Protein AF-A0A4U2MEM5-F1 (afdb_monomer)

Sequence (77 aa):
MNRINYIRQEEKKYHDLCYEQYKLFETGSWLYEPVKTVMDLMDHFEGQNNLQVLDLGSGVGRNSIPIAQKIQNTSGT

Organism: NCBI:txid1890302

Mean predicted aligned error: 4.87 Å

Foldseek 3Di:
DPPVVVVVVVVVVVLVCCVVPDPQCDPPHPLVADDPVLVVVVVVCPPPAQAEDDDPPCRVVRPPVVSCVVHVVRNYD

pLDDT: mean 90.39, std 6.68, range [64.25, 96.94]

InterPro domains:
  IPR029063 S-adenosyl-L-methionine-dependent methyltransferase superfamily [SSF53335] (2-71)

Structure (mmCIF, N/CA/C/O backbone):
data_AF-A0A4U2MEM5-F1
#
_entry.id   AF-A0A4U2MEM5-F1
#
loop_
_atom_site.group_PDB
_atom_site.id
_atom_site.type_symbol
_atom_site.label_atom_id
_atom_site.label_alt_id
_atom_site.label_comp_id
_atom_site.label_asym_id
_atom_site.label_entity_id
_atom_site.label_seq_id
_atom_site.pdbx_PDB_ins_code
_atom_site.Cartn_x
_atom_site.Cartn_y
_atom_site.Cartn_z
_atom_site.occupancy
_atom_site.B_iso_or_equiv
_atom_site.auth_seq_id
_atom_site.auth_comp_id
_atom_site.auth_asym_id
_atom_site.auth_atom_id
_atom_site.pdbx_PDB_model_num
ATOM 1 N N . MET A 1 1 ? 29.518 -9.272 -9.260 1.00 64.25 1 MET A N 1
ATOM 2 C CA . MET A 1 1 ? 28.122 -8.961 -8.873 1.00 64.25 1 MET A CA 1
ATOM 3 C C . MET A 1 1 ? 27.377 -10.280 -8.675 1.00 64.25 1 MET A C 1
ATOM 5 O O . MET A 1 1 ? 27.467 -11.123 -9.556 1.00 64.25 1 MET A O 1
ATOM 9 N N . ASN A 1 2 ? 26.700 -10.507 -7.543 1.00 92.06 2 ASN A N 1
ATOM 10 C CA . ASN A 1 2 ? 25.863 -11.704 -7.347 1.00 92.06 2 ASN A CA 1
ATOM 11 C C . ASN A 1 2 ? 24.653 -11.642 -8.308 1.00 92.06 2 ASN A C 1
ATOM 13 O O . ASN A 1 2 ? 24.053 -10.576 -8.440 1.00 92.06 2 ASN A O 1
ATOM 17 N N . ARG A 1 3 ? 24.288 -12.754 -8.967 1.00 96.12 3 ARG A N 1
ATOM 18 C CA . ARG A 1 3 ? 23.143 -12.831 -9.901 1.0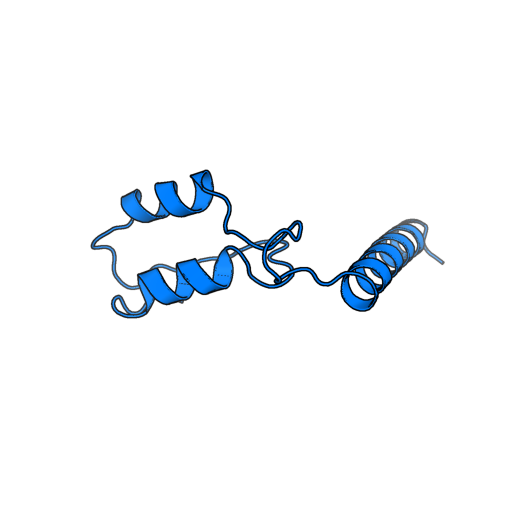0 96.12 3 ARG A CA 1
ATOM 19 C C . ARG A 1 3 ? 21.845 -12.296 -9.286 1.00 96.12 3 ARG A C 1
ATOM 21 O O . ARG A 1 3 ? 21.102 -11.600 -9.966 1.00 96.12 3 ARG A O 1
ATOM 28 N N . ILE A 1 4 ? 21.603 -12.559 -8.001 1.00 96.56 4 ILE A N 1
ATOM 29 C CA . ILE A 1 4 ? 20.432 -12.040 -7.279 1.00 96.56 4 ILE A CA 1
ATOM 30 C C . ILE A 1 4 ? 20.474 -10.513 -7.170 1.00 96.56 4 ILE A C 1
ATOM 32 O O . ILE A 1 4 ? 19.450 -9.859 -7.341 1.00 96.56 4 ILE A O 1
ATOM 36 N N . ASN A 1 5 ? 21.652 -9.930 -6.940 1.00 96.62 5 ASN A N 1
ATOM 37 C CA . ASN A 1 5 ? 21.791 -8.475 -6.870 1.00 96.62 5 ASN A CA 1
ATOM 38 C C . ASN A 1 5 ? 21.521 -7.828 -8.229 1.00 96.62 5 ASN A C 1
ATOM 40 O O . ASN A 1 5 ? 20.892 -6.780 -8.271 1.00 96.62 5 ASN A O 1
ATOM 44 N N . TYR A 1 6 ? 21.954 -8.463 -9.322 1.00 96.56 6 TYR A N 1
ATOM 45 C CA . TYR A 1 6 ? 21.631 -7.995 -10.668 1.00 96.56 6 TYR A CA 1
ATOM 46 C C . TYR A 1 6 ? 20.118 -8.026 -10.926 1.00 96.56 6 TYR A C 1
ATOM 48 O O . TYR A 1 6 ? 19.553 -7.009 -11.304 1.00 96.56 6 TYR A O 1
ATOM 56 N N . ILE A 1 7 ? 19.444 -9.143 -10.625 1.00 96.94 7 ILE A N 1
ATOM 57 C CA . ILE A 1 7 ? 17.986 -9.270 -10.804 1.00 96.94 7 ILE A CA 1
ATOM 58 C C . ILE A 1 7 ? 17.234 -8.184 -10.019 1.00 96.94 7 ILE A C 1
ATOM 60 O O . ILE A 1 7 ? 16.387 -7.499 -10.583 1.00 96.94 7 ILE A O 1
ATOM 64 N N . ARG A 1 8 ? 17.595 -7.968 -8.748 1.00 96.19 8 ARG A N 1
ATOM 65 C CA . ARG A 1 8 ? 16.986 -6.921 -7.908 1.00 96.19 8 ARG A CA 1
ATOM 66 C C . ARG A 1 8 ? 17.236 -5.509 -8.439 1.00 96.19 8 ARG A C 1
ATOM 68 O O . ARG A 1 8 ? 16.383 -4.642 -8.294 1.00 96.19 8 ARG A O 1
ATOM 75 N N . GLN A 1 9 ? 18.404 -5.261 -9.031 1.00 96.62 9 GLN A N 1
ATOM 76 C CA . GLN A 1 9 ? 18.705 -3.966 -9.644 1.00 96.62 9 GLN A CA 1
ATOM 77 C C . GLN A 1 9 ? 17.846 -3.720 -10.883 1.00 96.62 9 GLN A C 1
ATOM 79 O O . GLN A 1 9 ? 17.340 -2.613 -11.040 1.00 96.62 9 GLN A O 1
ATOM 84 N N . GLU A 1 10 ? 17.657 -4.726 -11.736 1.00 96.81 10 GLU A N 1
ATOM 85 C CA . GLU A 1 10 ? 16.805 -4.587 -12.922 1.00 96.81 10 GLU A CA 1
ATOM 86 C C . GLU A 1 10 ? 15.327 -4.406 -12.547 1.00 96.81 10 GLU A C 1
ATOM 88 O O . GLU A 1 10 ? 14.660 -3.538 -13.108 1.00 96.81 10 GLU A O 1
ATOM 93 N N . GLU A 1 11 ? 14.834 -5.129 -11.536 1.00 94.38 11 GLU A N 1
ATOM 94 C CA . GLU A 1 11 ? 13.486 -4.929 -10.985 1.00 94.38 11 GLU A CA 1
ATOM 95 C C . GLU A 1 11 ? 13.302 -3.501 -10.447 1.00 94.38 11 GLU A C 1
ATOM 97 O O . GLU A 1 11 ? 12.335 -2.822 -10.797 1.00 94.38 11 GLU A O 1
ATOM 102 N N . LYS A 1 12 ? 14.267 -2.997 -9.663 1.00 94.38 12 LYS A N 1
ATOM 103 C CA . LYS A 1 12 ? 14.223 -1.619 -9.157 1.00 94.38 12 LYS A CA 1
ATOM 104 C C . LYS A 1 12 ? 14.193 -0.598 -10.297 1.00 94.38 12 LYS A C 1
ATOM 106 O O . LYS A 1 12 ? 13.365 0.302 -10.258 1.00 94.38 12 LYS A O 1
ATOM 111 N N . LYS A 1 13 ? 15.055 -0.740 -11.312 1.00 95.38 13 LYS A N 1
ATOM 112 C CA . LYS A 1 13 ? 15.106 0.182 -12.463 1.00 95.38 13 LYS A CA 1
ATOM 113 C C . LYS A 1 13 ? 13.775 0.247 -13.206 1.00 95.38 13 LYS A C 1
ATOM 115 O O . LYS A 1 13 ? 13.342 1.332 -13.579 1.00 95.38 13 LYS A O 1
ATOM 120 N N . TYR A 1 14 ? 13.137 -0.904 -13.417 1.00 91.75 14 TYR A N 1
ATOM 121 C CA . TYR A 1 14 ? 11.814 -0.963 -14.029 1.00 91.75 14 TYR A CA 1
ATOM 122 C C . TYR A 1 14 ? 10.780 -0.192 -13.199 1.00 91.75 14 TYR A C 1
ATOM 124 O O . TYR A 1 14 ? 10.037 0.624 -13.744 1.00 91.75 14 TYR A O 1
ATOM 132 N N . HIS A 1 15 ? 10.765 -0.400 -11.879 1.00 89.44 15 HIS A N 1
ATOM 133 C CA . HIS A 1 15 ? 9.861 0.333 -10.998 1.00 89.44 15 HIS A CA 1
ATOM 134 C C . HIS A 1 15 ? 10.146 1.836 -10.985 1.00 89.44 15 HIS A C 1
ATOM 136 O O . HIS A 1 15 ? 9.205 2.601 -11.169 1.00 89.44 15 HIS A O 1
ATOM 142 N N . ASP A 1 16 ? 11.406 2.257 -10.831 1.00 89.75 16 ASP A N 1
ATOM 143 C CA . ASP A 1 16 ? 11.802 3.673 -10.853 1.00 89.75 16 ASP A CA 1
ATOM 144 C C . ASP A 1 16 ? 11.272 4.360 -12.126 1.00 89.75 16 ASP A C 1
ATOM 146 O O . ASP A 1 16 ? 10.566 5.364 -12.042 1.00 89.75 16 ASP A O 1
ATOM 150 N N . LEU A 1 17 ? 11.504 3.749 -13.296 1.00 90.12 17 LEU A N 1
ATOM 151 C CA . LEU A 1 17 ? 11.010 4.244 -14.582 1.00 90.12 17 LEU A CA 1
ATOM 152 C C . LEU A 1 17 ? 9.481 4.374 -14.600 1.00 90.12 17 LEU A C 1
ATOM 154 O O . LEU A 1 17 ? 8.943 5.376 -15.069 1.00 9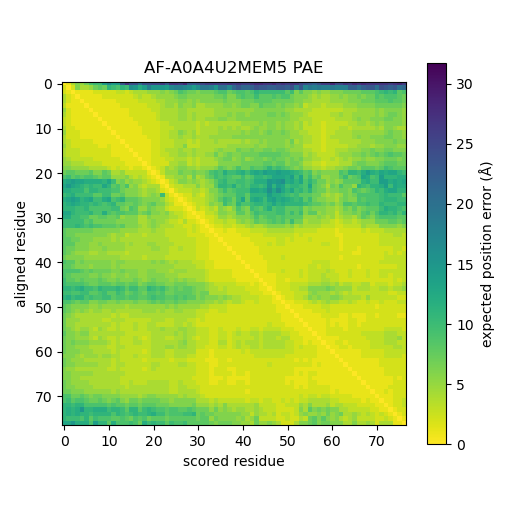0.12 17 LEU A O 1
ATOM 158 N N . CYS A 1 18 ? 8.772 3.368 -14.083 1.00 85.62 18 CYS A N 1
ATOM 159 C CA . CYS A 1 18 ? 7.317 3.393 -14.023 1.00 85.62 18 CYS A CA 1
ATOM 160 C C . CYS A 1 18 ? 6.778 4.522 -13.128 1.00 85.62 18 CYS A C 1
ATOM 162 O O . CYS A 1 18 ? 5.803 5.170 -13.503 1.00 85.62 18 CYS A O 1
ATOM 164 N N . TYR A 1 19 ? 7.388 4.768 -11.967 1.00 84.38 19 TYR A N 1
ATOM 165 C CA . TYR A 1 19 ? 6.955 5.839 -11.061 1.00 84.38 19 TYR A CA 1
ATOM 166 C C . TYR A 1 19 ? 7.310 7.237 -11.579 1.00 84.38 19 TYR A C 1
ATOM 168 O O . TYR A 1 19 ? 6.569 8.180 -11.314 1.00 84.38 19 TYR A O 1
ATOM 176 N N . GLU A 1 20 ? 8.409 7.383 -12.322 1.00 86.06 20 GLU A N 1
ATOM 177 C CA . GLU A 1 20 ? 8.820 8.668 -12.901 1.00 86.06 20 GLU A CA 1
ATOM 178 C C . GLU A 1 20 ? 8.010 9.051 -14.147 1.00 86.06 20 GLU A C 1
ATOM 180 O O . GLU A 1 20 ? 7.693 10.224 -14.345 1.00 86.06 20 GLU A O 1
ATOM 185 N N . GLN A 1 21 ? 7.688 8.083 -15.010 1.00 83.69 21 GLN A N 1
ATOM 186 C CA . GLN A 1 21 ? 7.109 8.366 -16.328 1.00 83.69 21 GLN A CA 1
ATOM 187 C C . GLN A 1 21 ? 5.584 8.342 -16.359 1.00 83.69 21 GLN A C 1
ATOM 189 O O . GLN A 1 21 ? 4.981 9.026 -17.190 1.00 83.69 21 GLN A O 1
ATOM 194 N N . TYR A 1 22 ? 4.946 7.558 -15.489 1.00 78.69 22 TYR A N 1
ATOM 195 C CA . TYR A 1 22 ? 3.496 7.417 -15.492 1.00 78.69 22 TYR A CA 1
ATOM 196 C C . TYR A 1 22 ? 2.868 8.199 -14.349 1.00 78.69 22 TYR A C 1
ATOM 198 O O . TYR A 1 22 ? 3.300 8.158 -13.200 1.00 78.69 22 TYR A O 1
ATOM 206 N N . LYS A 1 23 ?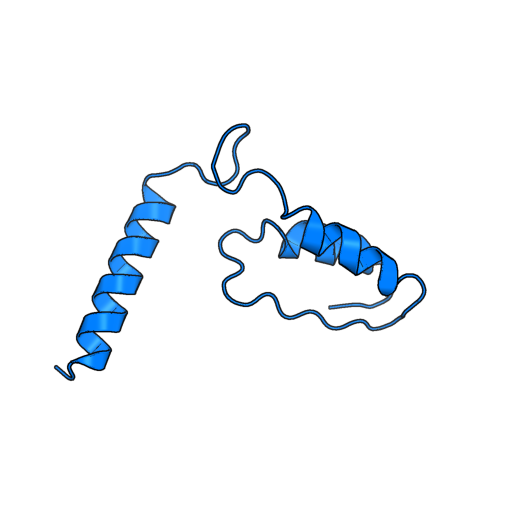 1.760 8.867 -14.658 1.00 77.69 23 LYS A N 1
ATOM 207 C CA . LYS A 1 23 ? 0.885 9.423 -13.638 1.00 77.69 23 LYS A CA 1
ATOM 208 C C . LYS A 1 23 ? 0.015 8.305 -13.088 1.00 77.69 23 LYS A C 1
ATOM 210 O O . LYS A 1 23 ? -0.928 7.874 -13.740 1.00 77.69 23 LYS A O 1
ATOM 215 N N . LEU A 1 24 ? 0.382 7.791 -11.920 1.00 75.50 24 LEU A N 1
ATOM 216 C CA . LEU A 1 24 ? -0.193 6.557 -11.385 1.00 75.50 24 LEU A CA 1
ATOM 217 C C . LEU A 1 24 ? -1.449 6.764 -10.527 1.00 75.50 24 LEU A C 1
ATOM 219 O O . LEU A 1 24 ? -2.142 5.790 -10.269 1.00 75.50 24 LEU A O 1
ATOM 223 N N . PHE A 1 25 ? -1.748 7.993 -10.099 1.00 74.25 25 PHE A N 1
ATOM 224 C CA . PHE A 1 25 ? -2.862 8.291 -9.184 1.00 74.25 25 PHE A CA 1
ATOM 225 C C . PHE A 1 25 ? -3.843 9.341 -9.731 1.00 74.25 25 PHE A C 1
ATOM 227 O O . PHE A 1 25 ? -4.541 10.015 -8.981 1.00 74.25 25 PHE A O 1
ATOM 234 N N . GLU A 1 26 ? -3.882 9.510 -11.053 1.00 79.75 26 GLU A N 1
ATOM 235 C CA . GLU A 1 26 ? -4.864 10.372 -11.723 1.00 79.75 26 GLU A CA 1
ATOM 236 C C . GLU A 1 26 ? -6.050 9.551 -12.238 1.00 79.75 26 GLU A C 1
ATOM 238 O O . GLU A 1 26 ? -5.909 8.361 -12.527 1.00 79.75 26 GLU A O 1
ATOM 243 N N . THR A 1 27 ? -7.220 10.174 -12.384 1.00 78.94 27 THR A N 1
ATOM 244 C CA . THR A 1 27 ? -8.413 9.515 -12.932 1.00 78.94 27 THR A CA 1
ATOM 245 C C . THR A 1 27 ? -8.104 8.842 -14.270 1.00 78.94 27 THR A C 1
ATOM 247 O O . THR A 1 27 ? -7.604 9.476 -15.197 1.00 78.94 27 THR A O 1
ATOM 250 N N . GLY A 1 28 ? -8.398 7.543 -14.367 1.00 79.31 28 GLY A N 1
ATOM 251 C CA . GLY A 1 28 ? -8.120 6.730 -15.558 1.00 79.31 28 GLY A CA 1
ATOM 252 C C . GLY A 1 28 ? -6.722 6.101 -15.608 1.00 79.31 28 GLY A C 1
ATOM 253 O O . GLY A 1 28 ? -6.440 5.331 -16.523 1.00 79.31 28 GLY A O 1
ATOM 254 N N . SER A 1 29 ? -5.855 6.377 -14.631 1.00 81.94 29 SER A N 1
ATOM 255 C CA . SER A 1 29 ? -4.575 5.679 -14.477 1.00 81.94 29 SER A CA 1
ATOM 256 C C . SER A 1 29 ? -4.729 4.303 -13.820 1.00 81.94 29 SER A C 1
ATOM 258 O O . SER A 1 29 ? -5.725 4.003 -13.162 1.00 81.94 29 SER A O 1
ATOM 260 N N . TRP A 1 30 ? -3.710 3.455 -13.978 1.00 74.06 30 TRP A N 1
ATOM 261 C CA . TRP A 1 30 ? -3.720 2.072 -13.489 1.00 74.06 30 TRP A CA 1
ATOM 262 C C . TRP A 1 30 ? -3.930 1.956 -11.966 1.00 74.06 30 TRP A C 1
ATOM 264 O O . TRP A 1 30 ? -4.608 1.034 -11.513 1.00 74.06 30 TRP A O 1
ATOM 274 N N . LEU A 1 31 ? -3.332 2.842 -11.156 1.00 80.69 31 LEU A N 1
ATOM 275 C CA . LEU A 1 31 ? -3.410 2.778 -9.685 1.00 80.69 31 LEU A CA 1
ATOM 276 C C . LEU A 1 31 ? -4.414 3.782 -9.097 1.00 80.69 31 LEU A C 1
ATOM 278 O O . LEU A 1 31 ? -4.345 4.057 -7.903 1.00 80.69 31 LEU A O 1
ATOM 282 N N . TYR A 1 32 ? -5.345 4.288 -9.912 1.00 83.75 32 TYR A N 1
ATOM 283 C CA . TYR A 1 32 ? -6.312 5.310 -9.508 1.00 83.75 32 TYR A CA 1
ATOM 284 C C . TYR A 1 32 ? -7.229 4.871 -8.357 1.00 83.75 32 TYR A C 1
ATOM 286 O O . TYR A 1 32 ? -7.430 5.630 -7.416 1.00 83.75 32 TYR A O 1
ATOM 294 N N . GLU A 1 33 ? -7.752 3.644 -8.408 1.00 89.50 33 GLU A N 1
ATOM 295 C CA . GLU A 1 33 ? -8.726 3.148 -7.429 1.00 89.50 33 GLU A CA 1
ATOM 296 C C . GLU A 1 33 ? -8.153 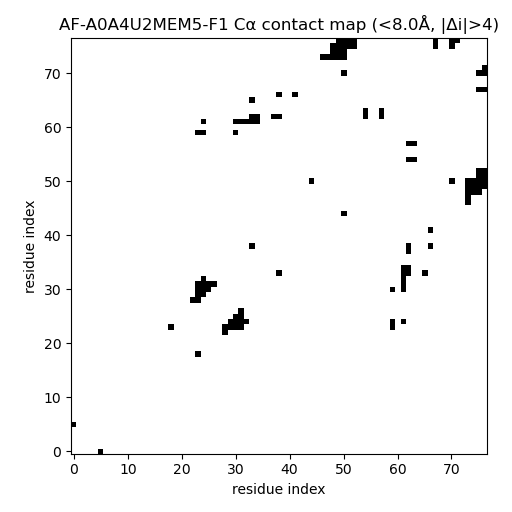2.013 -6.567 1.00 89.50 33 GLU A C 1
ATOM 298 O O . GLU A 1 33 ? -7.347 1.204 -7.059 1.00 89.50 33 GLU A O 1
ATOM 303 N N . PRO A 1 34 ? -8.583 1.898 -5.294 1.00 92.69 34 PRO A N 1
ATOM 304 C CA . PRO A 1 34 ? -8.275 0.744 -4.468 1.00 92.69 34 PRO A CA 1
ATOM 305 C C . PRO A 1 34 ? -8.840 -0.542 -5.074 1.00 92.69 34 PRO A C 1
ATOM 307 O O . PRO A 1 34 ? -9.842 -0.565 -5.793 1.00 92.69 34 PRO A O 1
ATOM 310 N N . VAL A 1 35 ? -8.213 -1.663 -4.731 1.00 93.94 35 VAL A N 1
ATOM 311 C CA . VAL A 1 35 ? -8.714 -2.977 -5.132 1.00 93.94 35 VAL A CA 1
ATOM 312 C C . VAL A 1 35 ? -10.002 -3.267 -4.365 1.00 93.94 35 VAL A C 1
ATOM 314 O O . VAL A 1 35 ? -9.972 -3.434 -3.147 1.00 93.94 35 VAL A O 1
ATOM 317 N N . LYS A 1 36 ? -11.122 -3.401 -5.085 1.00 94.25 36 LYS A N 1
ATOM 318 C CA . LYS A 1 36 ? -12.452 -3.625 -4.493 1.00 94.25 36 LYS A CA 1
ATOM 319 C C . LYS A 1 36 ? -12.466 -4.753 -3.458 1.00 94.25 36 LYS A C 1
ATOM 321 O O . LYS A 1 36 ? -12.916 -4.544 -2.343 1.00 94.25 36 LYS A O 1
ATOM 326 N N . THR A 1 37 ? -11.909 -5.918 -3.789 1.00 95.62 37 THR A N 1
ATOM 327 C CA . THR A 1 37 ? -11.883 -7.071 -2.873 1.00 95.62 37 THR A CA 1
ATOM 328 C C . THR A 1 37 ? -11.116 -6.788 -1.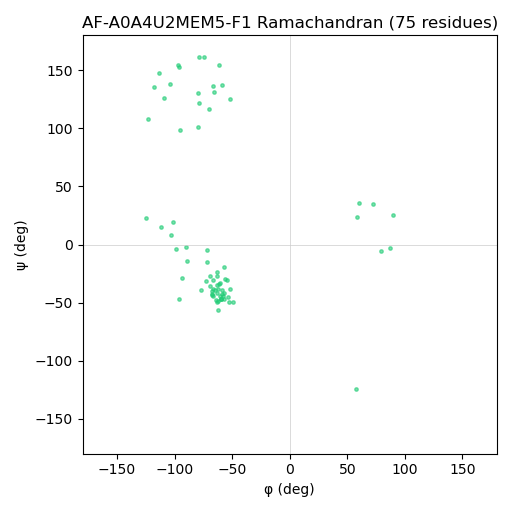580 1.00 95.62 37 THR A C 1
ATOM 330 O O . THR A 1 37 ? -11.503 -7.289 -0.533 1.00 95.62 37 THR A O 1
ATOM 333 N N . VAL A 1 38 ? -10.050 -5.981 -1.628 1.00 94.69 38 VAL A N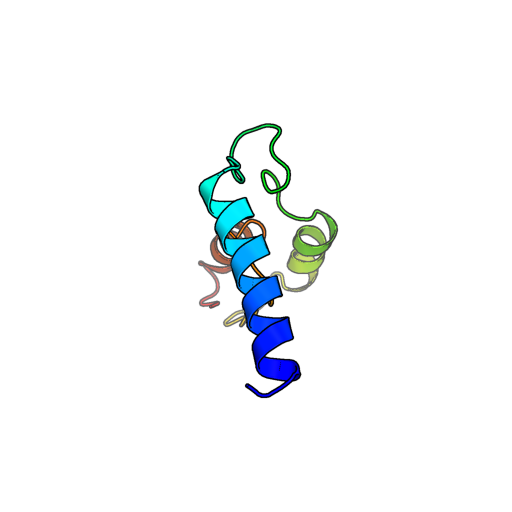 1
ATOM 334 C CA . VAL A 1 38 ? -9.307 -5.590 -0.419 1.00 94.69 38 VAL A CA 1
ATOM 335 C C . VAL A 1 38 ? -10.177 -4.695 0.461 1.00 94.69 38 VAL A C 1
ATOM 337 O O . VAL A 1 38 ? -10.244 -4.912 1.665 1.00 94.69 38 VAL A O 1
ATOM 340 N N . MET A 1 39 ? -10.884 -3.735 -0.140 1.00 95.44 39 MET A N 1
ATOM 341 C CA . MET A 1 39 ? -11.782 -2.842 0.597 1.00 95.44 39 MET A CA 1
ATOM 342 C C . MET A 1 39 ? -12.980 -3.587 1.189 1.00 95.44 39 MET A C 1
ATOM 344 O O . MET A 1 39 ? -13.267 -3.403 2.365 1.00 95.44 39 MET A O 1
ATOM 348 N N . ASP A 1 40 ? -13.614 -4.478 0.422 1.00 96.31 40 ASP A N 1
ATOM 349 C CA . ASP A 1 40 ? -14.742 -5.296 0.890 1.00 96.31 40 ASP A CA 1
ATOM 350 C C . ASP A 1 40 ? -14.336 -6.193 2.086 1.00 96.31 40 ASP A C 1
ATOM 352 O O . ASP A 1 40 ? -15.127 -6.464 2.989 1.00 96.31 40 ASP A O 1
ATOM 356 N N . LEU A 1 41 ? -13.082 -6.660 2.131 1.00 95.12 41 LEU A N 1
ATOM 357 C CA . LEU A 1 41 ? -12.576 -7.449 3.258 1.00 95.12 41 LEU A CA 1
ATOM 358 C C . LEU A 1 41 ? -12.416 -6.621 4.537 1.00 95.12 41 LEU A C 1
ATOM 360 O O . LEU A 1 41 ? -12.534 -7.181 5.625 1.00 95.12 41 LEU A O 1
ATOM 364 N N . MET A 1 42 ? -12.201 -5.306 4.438 1.00 94.06 42 MET A N 1
ATOM 365 C CA . MET A 1 42 ? -12.084 -4.449 5.621 1.00 94.06 42 MET A CA 1
ATOM 366 C C . MET A 1 42 ? -13.373 -4.403 6.442 1.00 94.06 42 MET A C 1
ATOM 368 O O . MET A 1 42 ? -13.307 -4.216 7.656 1.00 94.06 42 MET A O 1
ATOM 372 N N . ASP A 1 43 ? -14.529 -4.619 5.813 1.00 93.25 43 ASP A N 1
ATOM 373 C CA . ASP A 1 43 ? -15.826 -4.645 6.496 1.00 93.25 43 ASP A CA 1
ATOM 374 C C . ASP A 1 43 ? -15.916 -5.797 7.514 1.00 93.25 43 ASP A C 1
ATOM 376 O O . ASP A 1 43 ? -16.623 -5.705 8.514 1.00 93.25 43 ASP A O 1
ATOM 380 N N . HIS A 1 44 ? -15.126 -6.861 7.334 1.00 95.12 44 HIS A N 1
ATOM 381 C CA . HIS A 1 44 ? -15.075 -7.992 8.267 1.00 95.12 44 HIS A CA 1
ATOM 382 C C . HIS A 1 44 ? -14.376 -7.646 9.592 1.00 95.12 44 HIS A C 1
ATOM 384 O O . HIS A 1 44 ? -14.495 -8.388 10.567 1.00 95.12 44 HIS A O 1
ATOM 390 N N . PHE A 1 45 ? -13.643 -6.531 9.632 1.00 93.00 45 PHE A N 1
ATOM 391 C CA . PHE A 1 45 ? -12.935 -6.043 10.814 1.00 93.00 45 PHE A CA 1
ATOM 392 C C . PHE A 1 45 ? -13.662 -4.870 11.485 1.00 93.00 45 PHE A C 1
ATOM 394 O O . PHE A 1 45 ? -13.119 -4.257 12.407 1.00 93.00 45 PHE A O 1
ATOM 401 N N . GLU A 1 46 ? -14.885 -4.539 11.058 1.00 90.00 46 GLU A N 1
ATOM 402 C CA . GLU A 1 46 ? -15.667 -3.479 11.692 1.00 90.00 46 GLU A CA 1
ATOM 403 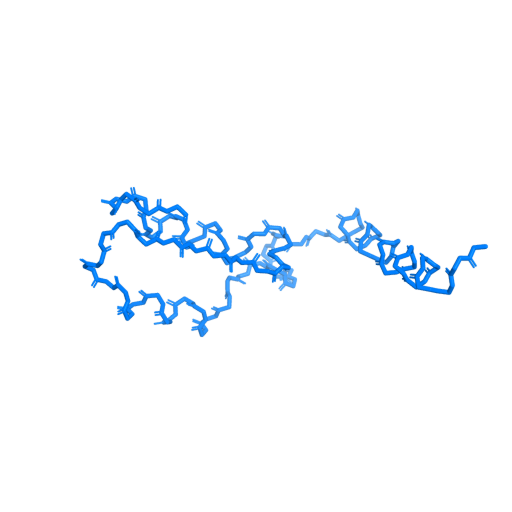C C . GLU A 1 46 ? -15.906 -3.755 13.181 1.00 90.00 46 GLU A C 1
ATOM 405 O O . GLU A 1 46 ? -16.178 -4.876 13.610 1.00 90.00 46 GLU A O 1
ATOM 410 N N . GLY A 1 47 ? -15.758 -2.707 13.993 1.00 87.62 47 GLY A N 1
ATOM 411 C CA . GLY A 1 47 ? -15.836 -2.795 15.452 1.00 87.62 47 GLY A CA 1
ATOM 412 C C . GLY A 1 47 ? -14.566 -3.314 16.138 1.00 87.62 47 GLY A C 1
ATOM 413 O O . GLY A 1 47 ? -14.503 -3.279 17.367 1.00 87.62 47 GLY A O 1
ATOM 414 N N . GLN A 1 48 ? -13.541 -3.751 15.394 1.00 92.19 48 GLN A N 1
ATOM 415 C CA . GLN A 1 48 ? -12.240 -4.074 15.981 1.00 92.19 48 GLN A CA 1
ATOM 416 C C . GLN A 1 48 ? -11.421 -2.803 16.235 1.00 92.19 48 GLN A C 1
ATOM 418 O O . GLN A 1 48 ? -11.230 -1.971 15.347 1.00 92.19 48 GLN A O 1
ATOM 423 N N . ASN A 1 49 ? -10.897 -2.684 17.455 1.00 92.25 49 ASN A N 1
ATOM 424 C CA . ASN A 1 49 ? -9.964 -1.625 17.836 1.00 92.25 49 ASN A CA 1
ATOM 425 C C . ASN A 1 49 ? -8.519 -2.119 17.737 1.00 92.25 49 ASN A C 1
ATOM 427 O O . ASN A 1 49 ? -8.250 -3.302 17.944 1.00 92.25 49 ASN A O 1
ATOM 431 N N . ASN A 1 50 ? -7.589 -1.195 17.495 1.00 94.25 50 ASN A N 1
ATOM 432 C CA . ASN A 1 50 ? -6.150 -1.451 17.383 1.00 94.25 50 ASN A CA 1
ATOM 433 C C . ASN A 1 50 ? -5.783 -2.435 16.255 1.00 94.25 50 ASN A C 1
ATOM 435 O O . ASN A 1 50 ? -4.872 -3.250 16.409 1.00 94.25 50 ASN A O 1
ATOM 439 N N . LEU A 1 51 ? -6.501 -2.385 15.127 1.00 95.38 51 LEU A N 1
ATOM 440 C CA . LEU A 1 51 ? -6.169 -3.190 13.951 1.00 95.38 51 LEU A CA 1
ATOM 441 C C . LEU A 1 51 ? -4.818 -2.744 13.371 1.00 95.38 51 LEU A C 1
ATOM 443 O O . LEU A 1 51 ? -4.612 -1.552 13.151 1.00 95.38 51 LEU A O 1
ATOM 447 N N . GLN A 1 52 ? -3.922 -3.695 13.103 1.00 95.06 52 GLN A N 1
ATOM 448 C CA . GLN A 1 52 ? -2.622 -3.439 12.479 1.00 95.06 52 GLN A CA 1
ATOM 449 C C . GLN A 1 52 ? -2.608 -3.978 11.051 1.00 95.06 52 GLN A C 1
ATOM 451 O O . GLN A 1 52 ? -2.892 -5.160 10.841 1.00 95.06 52 GLN A O 1
ATOM 456 N N . VAL A 1 53 ? -2.269 -3.134 10.076 1.00 95.50 53 VAL A N 1
ATOM 457 C CA . VAL A 1 53 ? -2.300 -3.499 8.654 1.00 95.50 53 VAL A CA 1
ATOM 458 C C . VAL A 1 53 ? -0.908 -3.414 8.025 1.00 95.50 53 VAL A C 1
ATOM 460 O O . VAL A 1 53 ? -0.179 -2.445 8.202 1.00 95.50 53 VAL A O 1
ATOM 463 N N . LEU A 1 54 ? -0.546 -4.432 7.237 1.00 96.44 54 LEU A N 1
ATOM 464 C CA . LEU A 1 54 ? 0.683 -4.466 6.441 1.00 96.44 54 LEU A CA 1
ATOM 465 C C . LEU A 1 54 ? 0.349 -4.682 4.958 1.00 96.44 54 LEU A C 1
ATOM 467 O O . LEU A 1 54 ? -0.014 -5.785 4.553 1.00 96.44 54 LEU A O 1
ATOM 471 N N . ASP A 1 55 ? 0.507 -3.634 4.147 1.00 95.56 55 ASP A N 1
ATOM 472 C CA . ASP A 1 55 ? 0.310 -3.662 2.690 1.00 95.56 55 ASP A CA 1
ATOM 473 C C . ASP A 1 55 ? 1.658 -3.882 1.975 1.00 95.56 55 ASP A C 1
ATOM 475 O O . ASP A 1 55 ? 2.475 -2.968 1.820 1.00 95.56 55 ASP A O 1
ATOM 479 N N . LEU A 1 56 ? 1.934 -5.131 1.589 1.00 95.12 56 LEU A N 1
ATOM 480 C CA . LEU A 1 56 ? 3.183 -5.512 0.926 1.00 95.12 56 LEU A CA 1
ATOM 481 C C . LEU A 1 56 ? 3.146 -5.141 -0.558 1.00 95.12 56 LEU A C 1
ATOM 483 O O . LEU A 1 56 ? 2.311 -5.633 -1.312 1.00 95.12 56 LEU A O 1
ATOM 487 N N . GLY A 1 57 ? 4.102 -4.317 -0.994 1.00 89.88 57 GLY A N 1
ATOM 488 C CA . GLY A 1 57 ? 4.095 -3.789 -2.360 1.00 89.88 57 GLY A CA 1
ATOM 489 C C . GLY A 1 57 ? 3.009 -2.730 -2.571 1.00 89.88 57 GLY A C 1
ATOM 490 O O . GLY A 1 57 ? 2.450 -2.639 -3.662 1.00 89.88 57 GLY A O 1
ATOM 491 N N . SER A 1 58 ? 2.733 -1.920 -1.542 1.00 91.31 58 SER A N 1
ATOM 492 C CA . SER A 1 58 ? 1.687 -0.883 -1.524 1.00 91.31 58 SER A CA 1
ATOM 493 C C . SER A 1 58 ? 1.802 0.169 -2.635 1.00 91.31 58 SER A C 1
ATOM 495 O O . SER A 1 58 ? 0.824 0.849 -2.964 1.00 91.31 58 SER A O 1
ATOM 497 N N . GLY A 1 59 ? 2.984 0.306 -3.238 1.00 89.44 59 GLY A N 1
ATOM 498 C CA . GLY A 1 59 ? 3.260 1.260 -4.304 1.00 89.44 59 GLY A CA 1
ATOM 499 C C . GLY A 1 59 ? 2.963 2.693 -3.870 1.00 89.44 59 GLY A C 1
ATOM 500 O O . GLY A 1 59 ? 3.478 3.144 -2.853 1.00 89.44 59 GLY A O 1
ATOM 501 N N . VAL A 1 60 ? 2.104 3.403 -4.611 1.00 88.25 60 VAL A N 1
ATOM 502 C CA . VAL A 1 60 ? 1.642 4.758 -4.233 1.00 88.25 60 VAL A CA 1
ATOM 503 C C . VAL A 1 60 ? 0.668 4.779 -3.044 1.00 88.25 60 VAL A C 1
ATOM 505 O O . VAL A 1 60 ? 0.265 5.851 -2.607 1.00 88.25 60 VAL A O 1
ATOM 508 N N . GLY A 1 61 ? 0.258 3.617 -2.529 1.0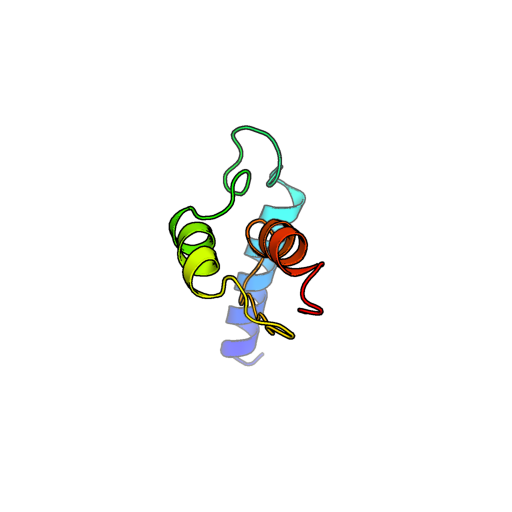0 91.88 61 GLY A N 1
ATOM 509 C CA . GLY A 1 61 ? -0.647 3.513 -1.385 1.00 91.88 61 GLY A CA 1
ATOM 510 C C . GLY A 1 61 ? -2.132 3.483 -1.745 1.00 91.88 61 GLY A C 1
ATOM 511 O O . GLY A 1 61 ? -2.953 3.824 -0.899 1.00 91.88 61 GLY A O 1
ATOM 512 N N . ARG A 1 62 ? -2.508 3.045 -2.959 1.00 93.12 62 ARG A N 1
ATOM 513 C CA . ARG A 1 62 ? -3.920 3.026 -3.408 1.00 93.12 62 ARG A CA 1
ATOM 514 C C . ARG A 1 62 ? -4.865 2.273 -2.466 1.00 93.12 62 ARG A C 1
ATOM 516 O O . ARG A 1 62 ? -6.027 2.630 -2.386 1.00 93.12 62 ARG A O 1
ATOM 523 N N . ASN A 1 63 ? -4.365 1.248 -1.769 1.00 94.81 63 ASN A N 1
ATOM 524 C CA . ASN A 1 63 ? -5.109 0.511 -0.745 1.00 94.81 63 ASN A CA 1
ATOM 525 C C . ASN A 1 63 ? -4.786 1.052 0.654 1.00 94.81 63 ASN A C 1
ATOM 527 O O . ASN A 1 63 ? -5.689 1.309 1.441 1.00 94.81 63 ASN A O 1
ATOM 531 N N . SER A 1 64 ? -3.498 1.255 0.952 1.00 95.38 64 SER A N 1
ATOM 532 C CA . SER A 1 64 ? -3.028 1.741 2.256 1.00 95.38 64 SER A CA 1
ATOM 533 C C . SER A 1 64 ? -3.710 3.041 2.707 1.00 95.38 64 SER A C 1
ATOM 535 O O . SER A 1 64 ? -4.140 3.133 3.851 1.00 95.38 64 SER A O 1
ATOM 537 N N . ILE A 1 65 ? -3.848 4.034 1.818 1.00 94.06 65 ILE A N 1
ATOM 538 C CA . ILE A 1 65 ? -4.463 5.335 2.130 1.00 94.06 65 ILE A CA 1
ATOM 539 C C . ILE A 1 65 ? -5.937 5.1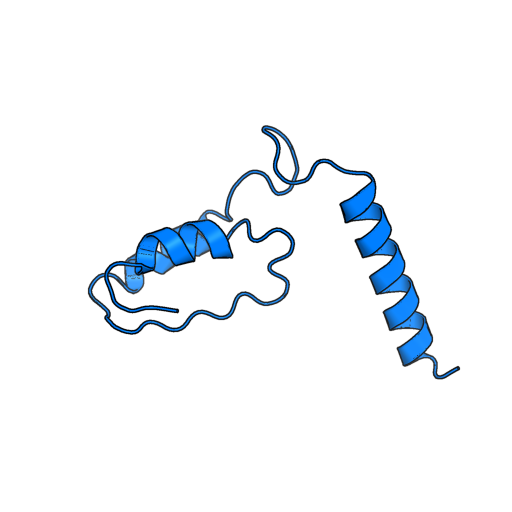78 2.549 1.00 94.06 65 ILE A C 1
ATOM 541 O O . ILE A 1 65 ? -6.274 5.605 3.656 1.00 94.06 65 ILE A O 1
ATOM 545 N N . PRO A 1 66 ? -6.829 4.567 1.740 1.00 94.44 66 PRO A N 1
ATOM 546 C CA . PRO A 1 66 ? -8.223 4.395 2.143 1.00 94.44 66 PRO A CA 1
ATOM 547 C C . PRO A 1 66 ? -8.393 3.441 3.333 1.00 94.44 66 PRO A C 1
ATOM 549 O O . PRO A 1 66 ? -9.292 3.648 4.147 1.00 94.44 66 PRO A O 1
ATOM 552 N N . ILE A 1 67 ? -7.524 2.435 3.495 1.00 95.88 67 ILE A N 1
ATOM 553 C CA . ILE A 1 67 ? -7.537 1.578 4.690 1.00 95.88 67 ILE A CA 1
ATOM 554 C C . ILE A 1 67 ? -7.223 2.398 5.945 1.00 95.88 67 ILE A C 1
ATOM 556 O O . ILE A 1 67 ? -7.993 2.343 6.904 1.00 95.88 67 ILE A O 1
ATOM 560 N N . ALA A 1 68 ? -6.153 3.201 5.928 1.00 94.94 68 ALA A N 1
ATOM 561 C CA . ALA A 1 68 ? -5.788 4.075 7.041 1.00 94.94 68 ALA A CA 1
ATOM 562 C C . ALA A 1 68 ? -6.932 5.042 7.396 1.00 94.94 68 ALA A C 1
ATOM 564 O O . ALA A 1 68 ? -7.262 5.212 8.568 1.00 94.94 68 ALA A O 1
ATOM 565 N N . GLN A 1 69 ? -7.607 5.608 6.389 1.00 93.81 69 GLN A N 1
ATOM 566 C CA . GLN A 1 69 ? -8.793 6.450 6.591 1.00 93.81 69 GLN A CA 1
ATOM 567 C C . GLN A 1 69 ? -9.960 5.693 7.246 1.00 93.81 69 GLN A C 1
ATOM 569 O O . GLN A 1 69 ? -10.651 6.268 8.088 1.00 93.81 69 GLN A O 1
ATOM 574 N N . LYS A 1 70 ? -10.186 4.417 6.898 1.00 93.12 70 LYS A N 1
ATOM 575 C CA . LYS A 1 70 ? -11.257 3.596 7.492 1.00 93.12 70 LYS A CA 1
ATOM 576 C C . LYS A 1 70 ? -10.981 3.263 8.966 1.00 93.12 70 LYS A C 1
ATOM 578 O O . LYS A 1 70 ? -11.920 3.239 9.757 1.00 93.12 70 LYS A O 1
ATOM 583 N N . ILE A 1 71 ? -9.718 3.052 9.350 1.00 94.19 71 ILE A N 1
ATOM 584 C CA . ILE A 1 71 ? -9.334 2.611 10.710 1.00 94.19 71 ILE A CA 1
ATOM 585 C C . ILE A 1 71 ? -8.871 3.742 11.645 1.00 94.19 71 ILE A C 1
ATOM 587 O O . ILE A 1 71 ? -8.625 3.503 12.826 1.00 94.19 71 ILE A O 1
ATOM 591 N N . GLN A 1 72 ? -8.777 4.985 11.161 1.00 92.00 72 GLN A N 1
ATOM 592 C CA . GLN A 1 72 ? -8.241 6.116 11.939 1.00 92.00 72 GLN A CA 1
ATOM 593 C C . GLN A 1 72 ? -8.957 6.357 13.283 1.00 92.00 72 GLN A C 1
ATOM 595 O O . GLN A 1 72 ? -8.340 6.810 14.244 1.00 92.00 72 GLN A O 1
ATOM 600 N N . ASN A 1 73 ? -10.252 6.031 13.372 1.00 92.00 73 ASN A N 1
ATOM 601 C CA . ASN A 1 73 ? -11.066 6.246 14.574 1.00 92.00 73 ASN A CA 1
ATOM 602 C C . ASN A 1 73 ? -11.048 5.057 15.549 1.00 92.00 73 ASN A C 1
ATOM 604 O O . ASN A 1 73 ? -11.669 5.134 16.606 1.00 92.00 73 ASN A O 1
ATOM 608 N N . THR A 1 74 ? -10.361 3.963 15.209 1.00 91.19 74 THR A N 1
ATOM 609 C CA . THR A 1 74 ? -10.312 2.734 16.020 1.00 91.19 74 THR A CA 1
ATOM 610 C C . THR A 1 74 ? -8.930 2.485 16.626 1.00 91.19 74 THR A C 1
ATOM 612 O O . THR A 1 74 ? -8.643 1.379 17.082 1.00 91.19 74 THR A O 1
ATOM 615 N N . SER A 1 75 ? -8.061 3.505 16.635 1.00 89.06 75 SER A N 1
ATOM 616 C CA . SER A 1 75 ? -6.656 3.402 17.063 1.00 89.06 75 SER A CA 1
ATOM 617 C C . SER A 1 75 ? -5.836 2.382 16.256 1.00 89.06 75 SER A C 1
ATOM 619 O O . SER A 1 75 ? -4.835 1.867 16.750 1.00 89.06 75 SER A O 1
ATOM 621 N N . GLY A 1 76 ? -6.262 2.070 15.026 1.00 87.25 76 GLY A N 1
ATOM 622 C CA . GLY A 1 76 ? -5.509 1.213 14.112 1.00 87.25 76 GLY A CA 1
ATOM 623 C C . GLY A 1 76 ? -4.295 1.912 13.490 1.00 87.25 76 GLY A C 1
ATOM 624 O O . GLY A 1 76 ? -4.218 3.144 13.482 1.00 87.25 76 GLY A O 1
ATOM 625 N N . THR A 1 77 ? -3.359 1.115 12.968 1.00 83.50 77 THR A N 1
ATOM 626 C CA . THR A 1 77 ? -2.107 1.567 12.325 1.00 83.50 77 THR A CA 1
ATOM 627 C C . THR A 1 77 ? -1.792 0.782 11.068 1.00 83.50 77 THR A C 1
ATOM 629 O O . THR A 1 77 ? -1.921 -0.465 11.126 1.00 83.50 77 THR A O 1
#

Solvent-accessible surface area (backbone atoms only — not comparable to full-atom values): 4719 Å² total; per-residue (Å²): 132,58,72,66,59,53,54,53,49,53,54,48,50,53,50,53,51,49,65,73,75,45,70,46,74,40,94,92,29,92,46,45,62,50,58,63,71,64,57,62,54,53,63,79,50,65,94,56,65,58,47,76,70,83,70,84,84,44,79,96,25,44,50,55,53,60,49,50,66,72,33,58,88,34,67,32,85

Secondary structure (DSSP, 8-state):
--HHHHHHHHHHHHHHHHHHHS--SSTTSTTSS--HHHHHHHGGGTT-SS-----TT-TTTTTHHHHHHHHGGGT--

Radius of gyration: 16.22 Å; Cα contacts (8 Å, |Δi|>4): 59; chains: 1; bounding box: 44×23×34 Å